Protein AF-A0A441TH83-F1 (afdb_monomer)

Foldseek 3Di:
DAAPVCVVPDPDDDQDFDPVCPVVVVDPVRDVVVGRDHDHPPPDDDDDDD

pLDDT: mean 95.69, std 2.18, range [86.19, 98.31]

Solvent-accessible surface area (backbone atoms only — not comparable to full-atom values): 3509 Å² total; per-residue (Å²): 122,36,25,70,76,46,44,90,82,36,81,67,66,83,75,77,75,57,79,89,47,54,66,53,72,73,35,88,88,49,62,64,77,83,68,65,53,64,60,66,73,77,74,63,89,84,78,92,83,134

Mean predicted aligned error: 2.47 Å

Sequence (50 aa):
EPGPDIAPYHDRQIVILDRSAWADWLDPSVSAKSLIKALPPGTLQVEQVG

Secondary structure (DSSP, 8-state):
---TTTTTT-S--PPPPPGGGHHHHH-TTS-HHHH--PPPTTSS------

Structure (mmCIF, N/CA/C/O backbone):
data_AF-A0A441TH83-F1
#
_entry.id   AF-A0A441TH83-F1
#
loop_
_atom_site.group_PDB
_atom_site.id
_atom_site.type_symbol
_atom_site.label_atom_id
_atom_site.label_alt_id
_atom_site.label_comp_id
_atom_site.label_asym_id
_atom_site.label_entity_id
_atom_site.label_seq_id
_atom_sit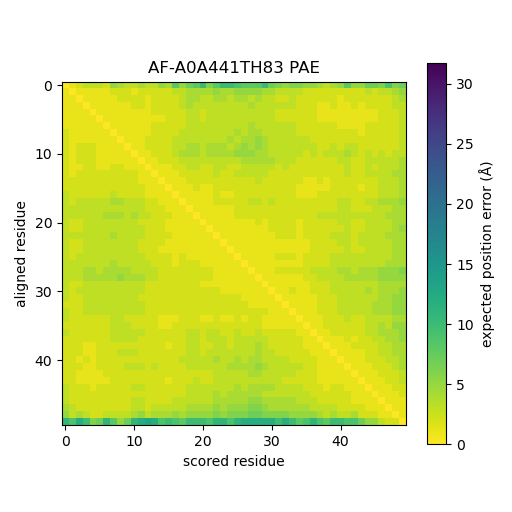e.pdbx_PDB_ins_code
_atom_site.Cartn_x
_atom_site.Cartn_y
_atom_site.Cartn_z
_atom_site.occupancy
_atom_site.B_iso_or_equiv
_atom_site.auth_seq_id
_atom_site.auth_comp_id
_atom_site.auth_asym_id
_atom_site.auth_atom_id
_atom_site.pdbx_PDB_model_num
ATOM 1 N N . GLU A 1 1 ? 2.889 -5.807 9.891 1.00 89.19 1 GLU A N 1
ATOM 2 C CA . GLU A 1 1 ? 2.296 -4.626 10.545 1.00 89.19 1 GLU A CA 1
ATOM 3 C C . GLU A 1 1 ? 1.900 -3.562 9.529 1.00 89.19 1 GL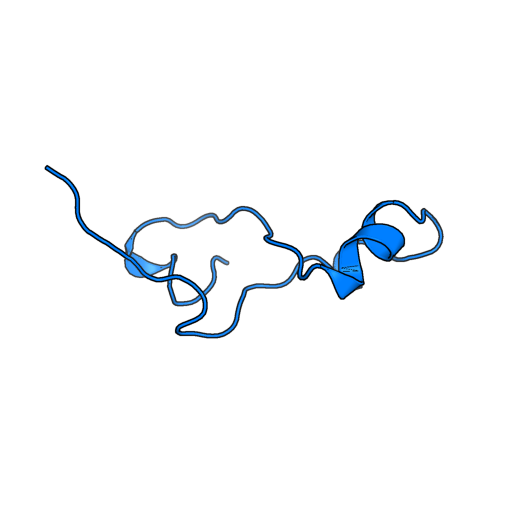U A C 1
ATOM 5 O O . GLU A 1 1 ? 2.626 -3.384 8.549 1.00 89.19 1 GLU A O 1
ATOM 10 N N . PRO A 1 2 ? 0.743 -2.912 9.723 1.00 95.75 2 PRO A N 1
ATOM 11 C CA . PRO A 1 2 ? 0.300 -1.768 8.935 1.00 95.75 2 PRO A CA 1
ATOM 12 C C . PRO A 1 2 ? 1.172 -0.538 9.222 1.00 95.75 2 PRO A C 1
ATOM 14 O O . PRO A 1 2 ? 1.816 -0.428 10.265 1.00 95.75 2 PRO A O 1
ATOM 17 N N . GLY A 1 3 ? 1.193 0.394 8.279 1.00 95.94 3 GLY A N 1
ATOM 18 C CA . GLY A 1 3 ? 1.793 1.707 8.441 1.00 95.94 3 GLY A CA 1
ATOM 19 C C . GLY A 1 3 ? 1.005 2.593 9.410 1.00 95.94 3 GLY A C 1
ATOM 20 O O . GLY A 1 3 ? -0.161 2.317 9.706 1.00 95.94 3 GLY A O 1
ATOM 21 N N . PRO A 1 4 ? 1.633 3.673 9.897 1.00 96.56 4 PRO A N 1
ATOM 22 C CA . PRO A 1 4 ? 1.111 4.514 10.976 1.00 96.56 4 PRO A CA 1
ATOM 23 C C . PRO A 1 4 ? -0.244 5.162 10.667 1.00 96.56 4 PRO 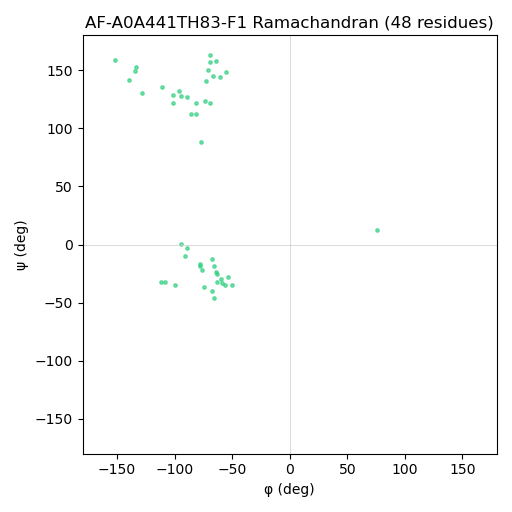A C 1
ATOM 25 O O . PRO A 1 4 ? -1.033 5.347 11.587 1.00 96.56 4 PRO A O 1
ATOM 28 N N . ASP A 1 5 ? -0.546 5.441 9.397 1.00 96.88 5 ASP A N 1
ATOM 29 C CA . ASP A 1 5 ? -1.827 6.043 9.001 1.00 96.88 5 ASP A CA 1
ATOM 30 C C . ASP A 1 5 ? -2.986 5.016 8.972 1.00 96.88 5 ASP A C 1
ATOM 32 O O . ASP A 1 5 ? -4.151 5.403 8.976 1.00 96.88 5 ASP A O 1
ATOM 36 N N . ILE A 1 6 ? -2.691 3.705 8.956 1.00 96.88 6 ILE A N 1
ATOM 37 C CA . ILE A 1 6 ? -3.689 2.613 8.905 1.00 96.88 6 ILE A CA 1
ATOM 38 C C . ILE A 1 6 ? -3.799 1.861 10.236 1.00 96.88 6 ILE A C 1
ATOM 40 O O . ILE A 1 6 ? -4.886 1.405 10.593 1.00 96.88 6 ILE A O 1
ATOM 44 N N . ALA A 1 7 ? -2.696 1.749 10.982 1.00 96.94 7 ALA A N 1
ATOM 45 C CA . ALA A 1 7 ? -2.618 1.005 12.239 1.00 96.94 7 ALA A CA 1
ATOM 46 C C . ALA A 1 7 ? -3.722 1.329 13.271 1.00 96.94 7 ALA A C 1
ATOM 48 O O . ALA A 1 7 ? -4.159 0.402 13.951 1.00 96.94 7 ALA A O 1
ATOM 49 N N . PRO A 1 8 ? -4.225 2.578 13.397 1.00 97.00 8 PRO A N 1
ATOM 50 C CA . PRO A 1 8 ? -5.333 2.879 14.307 1.00 97.00 8 PRO A CA 1
ATOM 51 C C . PRO A 1 8 ? -6.670 2.215 13.940 1.00 97.00 8 PRO A C 1
ATOM 53 O O . PRO A 1 8 ? -7.557 2.140 14.787 1.00 97.00 8 PRO A O 1
ATOM 56 N N . TYR A 1 9 ? -6.831 1.758 12.694 1.00 96.00 9 TYR A N 1
ATOM 57 C CA . TYR A 1 9 ? -8.104 1.276 12.150 1.00 96.00 9 TYR A CA 1
ATOM 58 C C . TYR A 1 9 ? -8.109 -0.233 11.880 1.00 96.00 9 TYR A C 1
ATOM 60 O O . TYR A 1 9 ? -9.152 -0.870 12.000 1.00 96.00 9 TYR A O 1
ATOM 68 N N . HIS A 1 10 ? -6.959 -0.811 11.519 1.00 96.88 10 HIS A N 1
ATOM 69 C CA . HIS A 1 10 ? -6.825 -2.227 11.171 1.00 96.88 10 HIS A CA 1
ATOM 70 C C . HIS A 1 10 ? -5.42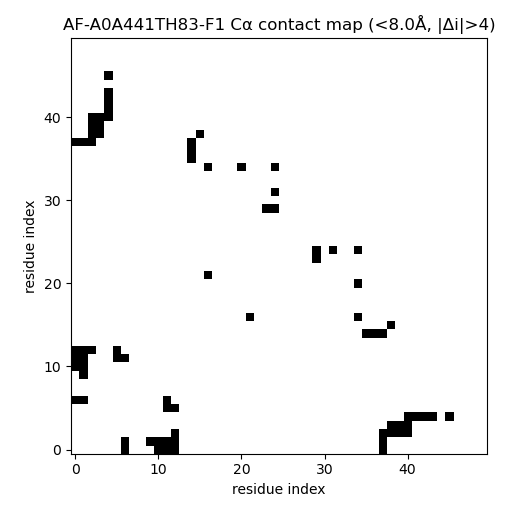2 -2.764 11.472 1.00 96.88 10 HIS A C 1
ATOM 72 O O . HIS A 1 10 ? -4.454 -2.015 11.507 1.00 96.88 10 HIS A O 1
ATOM 78 N N . ASP A 1 11 ? -5.312 -4.087 11.609 1.00 96.25 11 ASP A N 1
ATOM 79 C CA . ASP A 1 11 ? -4.070 -4.846 11.825 1.00 96.25 11 ASP A CA 1
ATOM 80 C C . ASP A 1 11 ? -3.373 -5.271 10.515 1.00 96.25 11 ASP A C 1
ATOM 82 O O . ASP A 1 11 ? -2.290 -5.862 10.519 1.00 96.25 11 ASP A O 1
ATOM 86 N N . ARG A 1 12 ? -3.986 -4.972 9.365 1.00 94.69 12 ARG A N 1
ATOM 87 C CA . ARG A 1 12 ? -3.483 -5.313 8.032 1.00 94.69 12 ARG A CA 1
ATOM 88 C C . ARG A 1 12 ? -3.592 -4.126 7.089 1.00 94.69 12 ARG A C 1
ATOM 90 O O . ARG A 1 12 ? -4.515 -3.325 7.169 1.00 94.69 12 ARG A O 1
ATOM 97 N N . GLN A 1 13 ? -2.660 -4.064 6.145 1.00 94.50 13 GLN A N 1
ATOM 98 C CA . GLN A 1 13 ? -2.608 -3.033 5.117 1.00 94.50 13 GLN A CA 1
ATOM 99 C C . GLN A 1 13 ? -2.213 -3.644 3.767 1.00 94.50 13 GLN A C 1
ATOM 101 O O . GLN A 1 13 ? -1.344 -4.517 3.701 1.00 94.50 13 GLN A O 1
ATOM 106 N N . ILE A 1 14 ? -2.826 -3.147 2.689 1.00 94.94 14 ILE A N 1
ATOM 107 C CA . ILE A 1 14 ? -2.334 -3.361 1.324 1.00 94.94 14 ILE A CA 1
ATOM 108 C C . ILE A 1 14 ? -1.068 -2.536 1.072 1.00 94.94 14 ILE A C 1
ATOM 110 O O . ILE A 1 14 ? -0.959 -1.383 1.487 1.00 94.94 14 ILE A O 1
ATOM 114 N N . VAL A 1 15 ? -0.107 -3.109 0.355 1.00 95.75 15 VAL A N 1
ATOM 115 C CA . VAL A 1 15 ? 1.093 -2.370 -0.045 1.00 95.75 15 VAL A CA 1
ATOM 116 C C . VAL A 1 15 ? 0.717 -1.398 -1.154 1.00 95.75 15 VAL A C 1
ATOM 118 O O . VAL A 1 15 ? 0.206 -1.808 -2.193 1.00 95.75 15 VAL A O 1
ATOM 121 N N . ILE A 1 16 ? 0.988 -0.117 -0.934 1.00 95.44 16 ILE A N 1
ATOM 122 C CA . ILE A 1 16 ? 0.849 0.927 -1.947 1.00 95.44 16 ILE A CA 1
ATOM 123 C C . ILE A 1 16 ? 2.255 1.219 -2.464 1.00 95.44 16 ILE A C 1
ATOM 125 O O . ILE A 1 16 ? 3.144 1.547 -1.682 1.00 95.44 16 ILE A O 1
ATOM 129 N N . LEU A 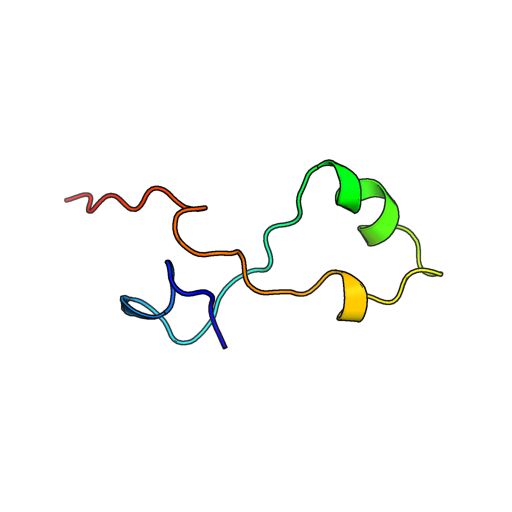1 17 ? 2.458 1.062 -3.770 1.00 96.25 17 LEU A N 1
ATOM 130 C CA . LEU A 1 17 ? 3.745 1.306 -4.412 1.00 96.25 17 LEU A CA 1
ATOM 131 C C . LEU A 1 17 ? 3.794 2.712 -5.002 1.00 96.25 17 LEU A C 1
ATOM 133 O O . LEU A 1 17 ? 2.905 3.102 -5.768 1.00 96.25 17 LEU A O 1
ATOM 137 N N . ASP A 1 18 ? 4.881 3.423 -4.712 1.00 92.81 18 ASP A N 1
ATOM 138 C CA . ASP A 1 18 ? 5.247 4.631 -5.441 1.00 92.81 18 ASP A CA 1
ATOM 139 C C . ASP A 1 18 ? 5.357 4.350 -6.938 1.00 92.81 18 ASP A C 1
ATOM 141 O O . ASP A 1 18 ? 5.767 3.268 -7.367 1.00 92.81 18 ASP A O 1
ATOM 145 N N . ARG A 1 19 ? 5.035 5.358 -7.752 1.00 95.31 19 ARG A N 1
ATOM 146 C CA . ARG A 1 19 ? 5.037 5.226 -9.216 1.00 95.31 19 ARG A CA 1
ATOM 147 C C . ARG A 1 19 ? 6.388 4.760 -9.764 1.00 95.31 19 ARG A C 1
ATOM 149 O O . ARG A 1 19 ? 6.421 4.017 -10.741 1.00 95.31 19 ARG A O 1
ATOM 156 N N . SER A 1 20 ? 7.489 5.178 -9.143 1.00 95.62 20 SER A N 1
ATOM 157 C CA . SER A 1 20 ? 8.844 4.765 -9.524 1.00 95.62 20 SER A CA 1
ATOM 158 C C . SER A 1 20 ? 9.097 3.265 -9.341 1.00 95.62 20 SER A C 1
ATOM 160 O O . SER A 1 20 ? 9.950 2.723 -10.031 1.00 95.62 20 SER A O 1
ATOM 162 N N . ALA A 1 21 ? 8.346 2.590 -8.468 1.00 96.75 21 ALA A N 1
ATOM 163 C CA . ALA A 1 21 ? 8.510 1.172 -8.150 1.00 96.75 21 ALA A CA 1
ATOM 164 C C . ALA A 1 21 ? 7.600 0.244 -8.976 1.00 96.75 21 ALA A C 1
ATOM 166 O O . ALA A 1 21 ? 7.614 -0.970 -8.786 1.00 96.75 21 ALA A O 1
ATOM 167 N N . TRP A 1 22 ? 6.775 0.786 -9.878 1.00 97.25 22 TRP A N 1
ATOM 168 C CA . TRP A 1 22 ? 5.802 -0.021 -10.623 1.00 97.25 22 TRP A CA 1
ATOM 169 C C . TRP A 1 22 ? 6.453 -0.992 -11.607 1.00 97.25 22 TRP A C 1
ATOM 171 O O . TRP A 1 22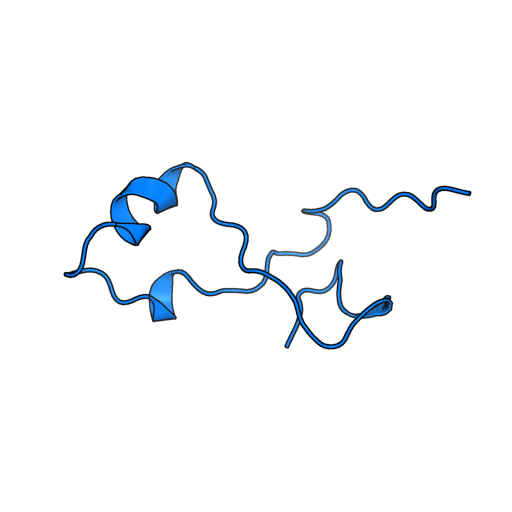 ? 5.990 -2.121 -11.733 1.00 97.25 22 TRP A O 1
ATOM 181 N N . ALA A 1 23 ? 7.509 -0.565 -12.305 1.00 98.25 23 ALA A N 1
ATOM 182 C CA . ALA A 1 23 ? 8.235 -1.445 -13.220 1.00 98.25 23 ALA A CA 1
ATOM 183 C C . ALA A 1 23 ? 8.936 -2.568 -12.443 1.00 98.25 23 ALA A C 1
ATOM 185 O O . ALA A 1 23 ? 8.766 -3.737 -12.777 1.00 98.25 23 ALA A O 1
ATOM 186 N N . ASP A 1 24 ? 9.616 -2.210 -11.352 1.00 98.06 24 ASP A N 1
ATOM 187 C CA . ASP A 1 24 ? 10.303 -3.148 -10.461 1.00 98.06 24 ASP A CA 1
ATOM 188 C C . ASP A 1 24 ? 9.353 -4.196 -9.865 1.00 98.06 24 ASP A C 1
ATOM 190 O O . ASP A 1 24 ? 9.742 -5.341 -9.672 1.00 98.06 24 ASP A O 1
ATOM 194 N N . TRP A 1 25 ? 8.090 -3.845 -9.606 1.00 97.69 25 TRP A N 1
ATOM 195 C CA . TRP A 1 25 ? 7.087 -4.808 -9.137 1.00 97.69 25 TRP A CA 1
ATOM 196 C C . TRP A 1 25 ? 6.796 -5.927 -10.142 1.00 97.69 25 TRP A C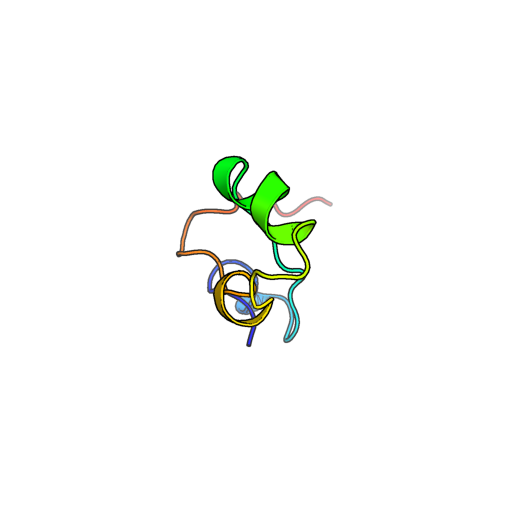 1
ATOM 198 O O . TRP A 1 25 ? 6.470 -7.047 -9.749 1.00 97.69 25 TRP A O 1
ATOM 208 N N . LEU A 1 26 ? 6.892 -5.623 -11.435 1.00 97.62 26 LEU A N 1
ATOM 209 C CA . LEU A 1 26 ? 6.642 -6.580 -12.510 1.00 97.62 26 LEU A CA 1
ATOM 210 C C . LEU A 1 26 ? 7.913 -7.326 -12.938 1.00 97.62 26 LEU A C 1
ATOM 212 O O . LEU A 1 26 ? 7.813 -8.284 -13.706 1.00 97.62 26 LEU A O 1
ATOM 216 N N . ASP A 1 27 ? 9.088 -6.910 -12.459 1.00 98.25 27 ASP A N 1
ATOM 217 C CA . ASP A 1 27 ? 10.364 -7.546 -12.766 1.00 98.25 27 ASP A CA 1
ATOM 218 C C . ASP A 1 27 ? 10.632 -8.720 -11.801 1.00 98.25 27 ASP A C 1
ATOM 220 O O . ASP A 1 27 ? 10.891 -8.503 -10.615 1.00 98.25 27 ASP A O 1
ATOM 224 N N . PRO A 1 28 ? 10.633 -9.981 -12.280 1.00 97.50 28 PRO A N 1
ATOM 225 C CA . PRO A 1 28 ? 10.864 -11.144 -11.424 1.00 97.50 28 PRO A CA 1
ATOM 226 C C . PRO A 1 28 ? 12.296 -11.226 -10.869 1.00 97.50 28 PRO A C 1
ATOM 228 O O . PRO A 1 28 ? 12.552 -12.036 -9.975 1.00 97.50 28 PRO A O 1
ATOM 231 N N . SER A 1 29 ? 13.237 -10.432 -11.389 1.00 98.25 29 SER A N 1
ATOM 232 C CA . SER A 1 29 ? 14.591 -10.321 -10.841 1.00 98.25 29 SER A CA 1
ATOM 233 C C . SER A 1 29 ? 14.653 -9.438 -9.588 1.00 98.25 29 SER A C 1
ATOM 235 O O . SER A 1 29 ? 15.588 -9.567 -8.790 1.00 98.25 29 SER A O 1
ATOM 237 N N . VAL A 1 30 ? 13.642 -8.593 -9.359 1.00 98.31 30 VAL A N 1
ATOM 238 C CA . VAL A 1 30 ? 13.539 -7.750 -8.168 1.00 98.31 30 VAL A CA 1
ATOM 239 C C . VAL A 1 30 ? 12.802 -8.502 -7.063 1.00 98.31 30 VAL A C 1
ATOM 241 O O . VAL A 1 30 ? 11.694 -9.009 -7.217 1.00 98.31 30 VAL A O 1
ATOM 244 N N . SER A 1 31 ? 13.416 -8.570 -5.882 1.00 97.69 31 SER A N 1
ATOM 245 C CA . SER A 1 31 ? 12.780 -9.207 -4.729 1.00 97.69 31 SER A CA 1
ATOM 246 C C . SER A 1 31 ? 11.598 -8.382 -4.229 1.00 97.69 31 SER A C 1
ATOM 248 O O . SER A 1 31 ? 11.781 -7.273 -3.739 1.00 97.69 31 SER A O 1
ATOM 250 N N . ALA A 1 32 ? 10.400 -8.966 -4.194 1.00 96.00 32 ALA A N 1
ATOM 251 C CA . ALA A 1 32 ? 9.217 -8.312 -3.630 1.00 96.00 32 ALA A CA 1
ATOM 252 C C . ALA A 1 32 ? 9.425 -7.802 -2.186 1.00 96.00 32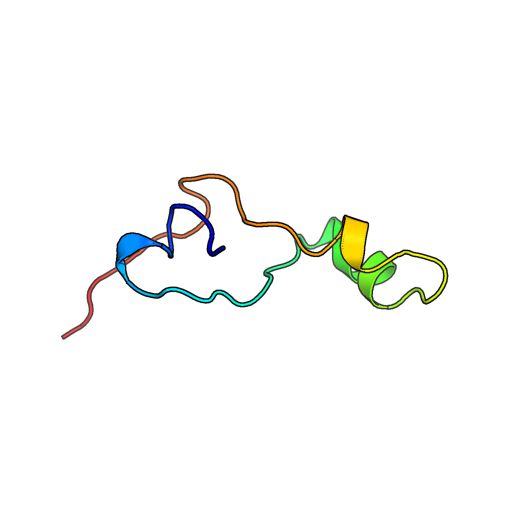 ALA A C 1
ATOM 254 O O . ALA A 1 32 ? 8.828 -6.804 -1.788 1.00 96.00 32 ALA A O 1
ATOM 255 N N . LYS A 1 33 ? 10.315 -8.427 -1.397 1.00 95.38 33 LYS A N 1
ATOM 256 C CA . LYS A 1 33 ? 10.641 -7.972 -0.030 1.00 95.38 33 LYS A CA 1
ATOM 257 C C . LYS A 1 33 ? 11.283 -6.581 0.010 1.00 95.38 33 LYS A C 1
ATOM 259 O O . LYS A 1 33 ? 11.191 -5.914 1.036 1.00 95.38 33 LYS A O 1
ATOM 264 N N . SER A 1 34 ? 11.949 -6.141 -1.061 1.00 95.00 34 SER A N 1
ATOM 265 C CA . SER A 1 34 ? 12.515 -4.787 -1.124 1.00 95.00 34 SER A CA 1
ATOM 266 C C . SER A 1 34 ? 11.445 -3.719 -1.387 1.00 95.00 34 SER A C 1
ATOM 268 O O . SER A 1 34 ? 11.665 -2.560 -1.023 1.00 95.00 34 SER A O 1
ATOM 270 N N . LEU A 1 35 ? 10.301 -4.116 -1.957 1.00 96.00 35 LEU A N 1
ATOM 271 C CA . LEU A 1 35 ? 9.191 -3.249 -2.367 1.00 96.00 35 LEU A CA 1
ATOM 272 C C . LEU A 1 35 ? 8.038 -3.234 -1.348 1.00 96.00 35 LEU A C 1
ATOM 274 O O . LEU A 1 35 ? 7.410 -2.202 -1.135 1.00 96.00 35 LEU A O 1
ATOM 278 N N . ILE A 1 36 ? 7.772 -4.365 -0.686 1.00 95.06 36 ILE A N 1
ATOM 279 C CA . ILE A 1 36 ? 6.687 -4.528 0.292 1.00 95.06 36 ILE A CA 1
ATOM 280 C C . ILE A 1 36 ? 7.073 -3.874 1.625 1.00 95.06 36 ILE A C 1
ATOM 282 O O . ILE A 1 36 ? 7.643 -4.509 2.513 1.00 95.06 36 ILE A O 1
ATOM 286 N N . LYS A 1 37 ? 6.767 -2.581 1.758 1.00 92.75 37 LYS A N 1
ATOM 287 C CA . LYS A 1 37 ? 7.062 -1.768 2.945 1.00 92.75 37 LYS A CA 1
ATOM 288 C C . LYS A 1 37 ? 5.847 -0.944 3.359 1.00 92.75 37 LYS A C 1
ATOM 290 O O . LYS A 1 37 ? 5.009 -0.596 2.531 1.00 92.75 37 LYS A O 1
ATOM 295 N N . ALA A 1 38 ? 5.765 -0.635 4.650 1.00 92.75 38 ALA A N 1
ATOM 296 C CA . ALA A 1 38 ? 4.800 0.332 5.155 1.00 92.75 38 ALA A CA 1
ATOM 297 C C . ALA A 1 38 ? 5.139 1.739 4.640 1.00 92.75 38 ALA A C 1
ATOM 299 O O . ALA A 1 38 ? 6.314 2.087 4.503 1.00 92.75 38 ALA A O 1
ATOM 300 N N . LEU A 1 39 ? 4.106 2.541 4.379 1.00 93.12 39 LEU A N 1
ATOM 301 C CA . LEU A 1 39 ? 4.271 3.946 4.017 1.00 93.12 39 LEU A CA 1
ATOM 302 C C . LEU A 1 39 ? 4.741 4.766 5.231 1.00 93.12 39 LEU A C 1
ATOM 304 O O . LEU A 1 39 ? 4.390 4.420 6.365 1.00 93.12 39 LEU A O 1
ATOM 308 N N . PRO A 1 40 ? 5.507 5.851 5.023 1.00 93.06 40 PRO A N 1
ATOM 309 C CA . PRO A 1 40 ? 5.812 6.790 6.094 1.00 93.06 40 PRO A CA 1
ATOM 310 C C . PRO A 1 40 ? 4.531 7.492 6.594 1.00 93.06 40 PRO A C 1
ATOM 312 O O . PRO A 1 40 ? 3.534 7.546 5.870 1.00 93.06 40 PRO A O 1
ATOM 315 N N . PRO A 1 41 ? 4.536 8.033 7.824 1.00 95.94 41 PRO A N 1
ATOM 316 C CA . PRO A 1 41 ? 3.388 8.757 8.370 1.00 95.94 41 PRO A CA 1
ATOM 317 C C . PRO A 1 41 ? 3.024 9.988 7.537 1.00 95.94 41 PRO A C 1
ATOM 319 O O . PRO A 1 41 ? 3.908 10.677 7.024 1.00 95.94 41 PRO A O 1
ATOM 322 N N . GLY A 1 42 ? 1.725 10.271 7.440 1.00 96.44 42 GLY A N 1
ATOM 323 C CA . GLY A 1 42 ? 1.179 11.390 6.671 1.00 96.44 42 GLY A CA 1
ATOM 324 C C . GLY A 1 42 ? 1.164 11.169 5.157 1.00 96.44 42 GLY A C 1
ATOM 325 O O . GLY A 1 42 ? 0.946 12.124 4.411 1.00 96.44 42 GLY A O 1
ATOM 326 N N . THR A 1 43 ? 1.392 9.939 4.688 1.00 95.88 43 THR A N 1
ATOM 327 C CA . THR A 1 43 ? 1.275 9.624 3.255 1.00 95.88 43 THR A CA 1
ATOM 328 C C . THR A 1 43 ? -0.189 9.562 2.833 1.00 95.88 43 THR A C 1
ATOM 330 O O . THR A 1 43 ? -0.531 9.962 1.719 1.00 95.88 43 THR A O 1
ATOM 333 N N . LEU A 1 44 ? -1.058 9.054 3.711 1.00 95.88 44 LEU A N 1
ATOM 334 C CA . LEU A 1 44 ? -2.487 8.937 3.445 1.00 95.88 44 LEU A CA 1
ATOM 335 C C . LEU A 1 44 ? -3.244 10.061 4.148 1.00 95.88 44 LEU A C 1
ATOM 337 O O . LEU A 1 44 ? -3.114 10.263 5.353 1.00 95.88 44 LEU A O 1
ATOM 341 N N . GLN A 1 45 ? -4.082 10.767 3.391 1.00 96.19 45 GLN A N 1
ATOM 342 C CA . GLN A 1 45 ? -5.081 11.655 3.974 1.00 96.19 45 GLN A CA 1
ATOM 343 C C . GLN A 1 45 ? -6.282 10.808 4.389 1.00 96.19 45 GLN A C 1
ATOM 345 O O . GLN A 1 45 ? -6.958 10.225 3.543 1.00 96.19 45 GLN A O 1
ATOM 350 N N . VAL A 1 46 ? -6.505 10.703 5.696 1.00 95.50 46 VAL A N 1
ATOM 351 C CA . VAL A 1 46 ? -7.602 9.920 6.267 1.00 95.50 46 VAL A CA 1
ATOM 352 C C . VAL A 1 46 ? -8.796 10.836 6.517 1.00 95.50 46 VAL A C 1
ATOM 354 O O . VAL A 1 46 ? -8.663 11.859 7.185 1.00 95.50 46 VAL A O 1
ATOM 357 N N . GLU A 1 47 ? -9.965 10.446 6.013 1.00 97.00 47 GLU A N 1
ATOM 358 C CA . GLU A 1 47 ? -11.231 11.151 6.214 1.00 97.00 47 GLU A CA 1
ATOM 359 C C . GLU A 1 47 ? -12.293 10.169 6.722 1.00 97.00 47 GLU A C 1
ATOM 361 O O . GLU A 1 47 ? -12.475 9.085 6.163 1.00 97.00 47 GLU A O 1
ATOM 366 N N . GLN A 1 48 ? -12.996 10.542 7.794 1.00 95.88 48 GLN A N 1
ATOM 367 C CA . GLN A 1 48 ? -14.166 9.802 8.253 1.00 95.88 48 GLN A CA 1
ATOM 368 C C . GLN A 1 48 ? -15.375 10.220 7.414 1.00 95.88 48 GLN A C 1
ATOM 370 O O . GLN A 1 48 ? -15.746 11.390 7.403 1.00 95.88 48 GLN A O 1
ATOM 375 N N . VAL A 1 49 ? -16.006 9.253 6.753 1.00 95.31 49 VAL A N 1
ATOM 376 C CA . VAL A 1 49 ? -17.216 9.460 5.950 1.00 95.31 49 VAL A CA 1
ATOM 377 C C . VAL A 1 49 ? -18.417 8.799 6.627 1.00 95.31 49 VAL A C 1
ATOM 379 O O . VAL A 1 49 ? -18.303 7.667 7.107 1.00 95.31 49 VAL A O 1
ATOM 382 N N . GLY A 1 50 ? -19.555 9.497 6.677 1.00 86.19 50 GLY A N 1
ATOM 383 C CA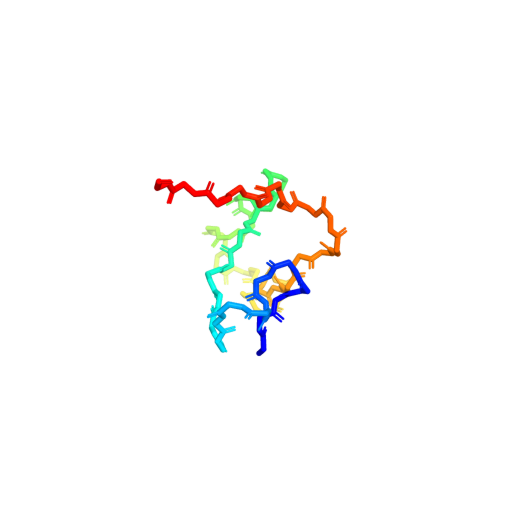 . GLY A 1 50 ? -20.797 9.008 7.294 1.00 86.19 50 GLY A CA 1
ATOM 384 C C . GLY A 1 50 ? -21.636 10.104 7.926 1.00 86.19 50 GLY A C 1
ATOM 385 O O . GLY A 1 50 ? -21.051 10.947 8.637 1.00 86.19 50 GLY A O 1
#

Radius of gyration: 12.94 Å; Cα contacts (8 Å, |Δi|>4): 38; chains: 1; bounding box: 35×23×28 Å